Protein AF-A0A239JL31-F1 (afdb_monomer_lite)

Radius of gyration: 16.6 Å; chains: 1; bounding box: 35×35×47 Å

Structure (mmCIF, N/CA/C/O backbone):
data_AF-A0A239JL31-F1
#
_entry.id   AF-A0A239JL31-F1
#
loop_
_atom_site.group_PDB
_atom_site.id
_atom_site.type_symbol
_atom_site.label_atom_id
_atom_site.label_alt_id
_atom_site.label_comp_id
_atom_site.label_asym_id
_atom_site.label_entity_id
_atom_site.label_seq_id
_atom_site.pdbx_PDB_ins_code
_atom_site.Cartn_x
_atom_site.Cartn_y
_atom_site.Cartn_z
_atom_site.occupancy
_atom_site.B_iso_or_equiv
_atom_site.auth_seq_id
_atom_site.auth_comp_id
_atom_site.auth_asym_id
_atom_site.auth_atom_id
_atom_site.pdbx_PDB_model_num
ATOM 1 N N . MET A 1 1 ? -2.073 -20.839 -7.537 1.00 68.88 1 MET A N 1
ATOM 2 C CA . MET A 1 1 ? -1.335 -20.391 -8.738 1.00 68.88 1 MET A CA 1
ATOM 3 C C . MET A 1 1 ? -0.111 -21.262 -8.940 1.00 68.88 1 MET A C 1
ATOM 5 O O . MET A 1 1 ? 0.492 -21.669 -7.956 1.00 68.88 1 MET A O 1
ATOM 9 N N . ARG A 1 2 ? 0.244 -21.557 -10.190 1.00 92.19 2 ARG A N 1
ATOM 10 C CA . ARG A 1 2 ? 1.502 -22.220 -10.561 1.00 92.19 2 ARG A CA 1
ATOM 11 C C . ARG A 1 2 ? 2.480 -21.156 -11.073 1.00 92.19 2 ARG A C 1
ATOM 13 O O . ARG A 1 2 ? 2.020 -20.283 -11.803 1.00 92.19 2 ARG A O 1
ATOM 20 N N . PRO A 1 3 ? 3.792 -21.239 -10.789 1.00 88.50 3 PRO A N 1
ATOM 21 C CA . PRO A 1 3 ? 4.762 -20.226 -11.224 1.00 88.50 3 PRO A CA 1
ATOM 22 C C . PRO A 1 3 ? 4.731 -19.922 -12.727 1.00 88.50 3 PRO A C 1
ATOM 24 O O . PRO A 1 3 ? 4.846 -18.769 -13.118 1.00 88.50 3 PRO A O 1
ATOM 27 N N . ALA A 1 4 ? 4.481 -20.932 -13.567 1.00 91.69 4 ALA A N 1
ATOM 28 C CA . ALA A 1 4 ? 4.377 -20.762 -15.017 1.00 91.69 4 ALA A CA 1
ATOM 29 C C . ALA A 1 4 ? 3.280 -19.772 -15.455 1.00 91.69 4 ALA A C 1
ATOM 31 O O . ALA A 1 4 ? 3.393 -19.186 -16.521 1.00 91.69 4 ALA A O 1
ATOM 32 N N . GLN A 1 5 ? 2.240 -19.559 -14.639 1.00 90.44 5 GLN A N 1
ATOM 33 C CA . GLN A 1 5 ? 1.169 -18.601 -14.943 1.00 90.44 5 GLN A CA 1
ATOM 34 C C . GLN A 1 5 ? 1.622 -17.141 -14.810 1.00 90.44 5 GLN A C 1
ATOM 36 O O . GLN A 1 5 ? 0.952 -16.259 -15.322 1.00 90.44 5 GLN A O 1
ATOM 41 N N . LEU A 1 6 ? 2.739 -16.880 -14.122 1.00 85.44 6 LEU A N 1
ATOM 42 C CA . LEU A 1 6 ? 3.312 -15.538 -13.976 1.00 85.44 6 LEU A CA 1
ATOM 43 C C . LEU A 1 6 ? 4.224 -15.154 -15.150 1.00 85.44 6 LEU A C 1
ATOM 45 O O . LEU A 1 6 ? 4.672 -14.016 -15.218 1.00 85.44 6 LEU A O 1
ATOM 49 N N . LEU A 1 7 ? 4.535 -16.109 -16.032 1.00 87.56 7 LEU A N 1
ATOM 50 C CA . LEU A 1 7 ? 5.390 -15.920 -17.208 1.00 87.56 7 LEU A CA 1
ATOM 51 C C . LEU A 1 7 ? 4.572 -15.781 -18.499 1.00 87.56 7 LEU A C 1
ATOM 53 O O . LEU A 1 7 ? 5.129 -15.884 -19.589 1.00 87.56 7 LEU A O 1
ATOM 57 N N . ASP A 1 8 ? 3.256 -15.618 -18.370 1.00 91.75 8 ASP A N 1
ATOM 58 C CA . ASP A 1 8 ? 2.365 -15.396 -19.500 1.00 91.75 8 ASP A CA 1
ATOM 59 C C . ASP A 1 8 ? 2.716 -14.051 -20.167 1.00 91.75 8 ASP A C 1
ATOM 61 O O . ASP A 1 8 ? 2.673 -13.021 -19.487 1.00 91.75 8 ASP A O 1
ATOM 65 N N . PRO A 1 9 ? 3.098 -14.036 -21.459 1.00 91.00 9 PRO A N 1
ATOM 66 C CA . PRO A 1 9 ? 3.482 -12.809 -22.153 1.00 91.00 9 PRO A CA 1
ATOM 67 C C . PRO A 1 9 ? 2.319 -11.827 -22.349 1.00 91.00 9 PRO A C 1
ATOM 69 O O . PRO A 1 9 ? 2.578 -10.662 -22.640 1.00 91.00 9 PRO A O 1
ATOM 72 N N . ASP A 1 10 ? 1.066 -12.267 -22.185 1.00 94.44 10 ASP A N 1
ATOM 73 C CA . ASP A 1 10 ? -0.110 -11.396 -22.274 1.00 94.44 10 ASP A CA 1
ATOM 74 C C . ASP A 1 10 ? -0.361 -10.608 -20.970 1.00 94.44 10 ASP A C 1
ATOM 76 O O . ASP A 1 10 ? -1.219 -9.720 -20.924 1.00 94.44 10 ASP A O 1
ATOM 80 N N . LEU A 1 11 ? 0.376 -10.911 -19.893 1.00 93.31 11 LEU A N 1
ATOM 81 C CA . LEU A 1 11 ? 0.327 -10.170 -18.634 1.00 93.31 11 LEU A CA 1
ATOM 82 C C . LEU A 1 11 ? 1.332 -9.007 -18.625 1.00 93.31 11 LEU A C 1
ATOM 84 O O . LEU A 1 11 ? 2.414 -9.111 -19.204 1.00 93.31 11 LEU A O 1
ATOM 88 N N . PRO A 1 12 ? 1.026 -7.907 -17.911 1.00 95.00 12 PRO A N 1
ATOM 89 C CA . PRO A 1 12 ? 1.979 -6.820 -17.743 1.00 95.00 12 PRO A CA 1
ATOM 90 C C . PRO A 1 12 ? 3.222 -7.299 -16.991 1.00 95.00 12 PRO A C 1
ATOM 92 O O . PRO A 1 12 ? 3.140 -8.082 -16.038 1.00 95.00 12 PRO A O 1
ATOM 95 N N . THR A 1 13 ? 4.377 -6.751 -17.361 1.00 94.50 13 THR A N 1
ATOM 96 C CA . THR A 1 13 ? 5.593 -6.911 -16.561 1.00 94.50 13 THR A CA 1
ATOM 97 C C . THR A 1 13 ? 5.389 -6.324 -15.163 1.00 94.50 13 THR A C 1
ATOM 99 O O . THR A 1 13 ? 4.556 -5.439 -14.954 1.00 94.50 13 THR A O 1
ATOM 102 N N . LEU A 1 14 ? 6.188 -6.752 -14.178 1.00 94.31 14 LEU A N 1
ATOM 103 C CA . LEU A 1 14 ? 6.102 -6.190 -12.823 1.00 94.31 14 LEU A CA 1
ATOM 104 C C . LEU A 1 14 ? 6.302 -4.658 -12.814 1.00 94.31 14 LEU A C 1
ATOM 106 O O . LEU A 1 14 ? 5.670 -3.944 -12.034 1.00 94.31 14 LEU A O 1
ATOM 110 N N . PHE A 1 15 ? 7.129 -4.148 -13.724 1.00 96.12 15 PHE A N 1
ATOM 111 C CA . PHE A 1 15 ? 7.358 -2.719 -13.904 1.00 96.12 15 PHE A CA 1
ATOM 112 C C . PHE A 1 15 ? 6.102 -1.981 -14.399 1.00 96.12 15 PHE A C 1
ATOM 114 O O . PHE A 1 15 ? 5.699 -0.978 -13.814 1.00 96.12 15 PHE A O 1
ATOM 121 N N . GLU A 1 16 ? 5.429 -2.488 -15.431 1.00 96.75 16 GLU A N 1
ATOM 122 C CA . GLU A 1 16 ? 4.181 -1.895 -15.945 1.00 96.75 16 GLU A CA 1
ATOM 123 C C . GLU A 1 16 ? 3.022 -2.053 -14.953 1.00 96.75 16 GLU A C 1
ATOM 125 O O . GLU A 1 16 ? 2.185 -1.159 -14.786 1.00 96.75 16 GLU A 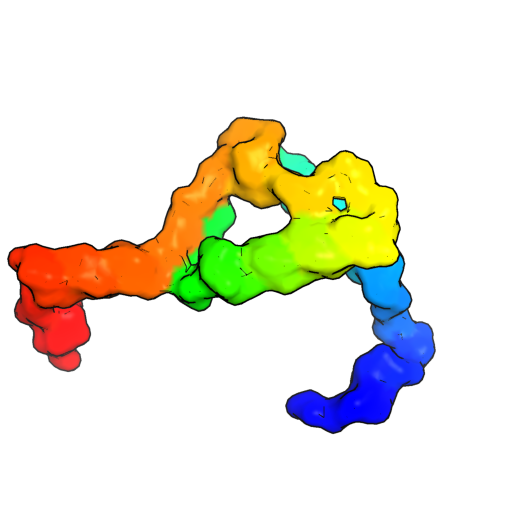O 1
ATOM 130 N N . PHE A 1 17 ? 2.990 -3.181 -14.244 1.00 96.19 17 PHE A N 1
ATOM 131 C CA . PHE A 1 17 ? 1.998 -3.449 -13.216 1.00 96.19 17 PHE A CA 1
ATOM 132 C C . PHE A 1 17 ? 2.117 -2.460 -12.052 1.00 96.19 17 PHE A C 1
ATOM 134 O O . PHE A 1 17 ? 1.119 -1.877 -11.628 1.00 96.19 17 PHE A O 1
ATOM 141 N N . THR A 1 18 ? 3.336 -2.198 -11.574 1.00 97.12 18 THR A N 1
ATOM 142 C CA . THR A 1 18 ? 3.564 -1.223 -10.497 1.00 97.12 18 THR A CA 1
ATOM 143 C C . THR A 1 18 ? 3.208 0.208 -10.914 1.00 97.12 18 THR A C 1
ATOM 145 O O . THR A 1 18 ? 2.579 0.915 -10.126 1.00 97.12 18 THR A O 1
ATOM 148 N N . GLN A 1 19 ? 3.467 0.609 -12.164 1.00 97.38 19 GLN A N 1
ATOM 149 C CA . GLN A 1 19 ? 2.981 1.892 -12.701 1.00 97.38 19 GLN A CA 1
ATOM 150 C C . GLN A 1 19 ? 1.449 1.973 -12.750 1.00 97.38 19 GLN A C 1
ATOM 152 O O . GLN A 1 19 ? 0.857 3.013 -12.437 1.00 97.38 19 GLN A O 1
ATOM 157 N N . SER A 1 20 ? 0.791 0.871 -13.116 1.00 97.56 20 SER A N 1
ATOM 158 C CA . SER A 1 20 ? -0.672 0.787 -13.151 1.00 97.56 20 SER A CA 1
ATOM 159 C C . SER A 1 20 ? -1.273 0.931 -11.751 1.00 97.56 20 SER A C 1
ATOM 161 O O . SER A 1 20 ? -2.243 1.672 -11.573 1.00 97.56 20 SER A O 1
ATOM 163 N N . ILE A 1 21 ? -0.660 0.306 -10.737 1.00 96.75 21 ILE A N 1
ATOM 164 C CA . ILE A 1 21 ? -1.061 0.488 -9.336 1.00 96.75 21 ILE A CA 1
ATOM 165 C C . ILE A 1 21 ? -0.843 1.940 -8.895 1.00 96.75 21 ILE A C 1
ATOM 167 O O . ILE A 1 21 ? -1.755 2.536 -8.327 1.00 96.75 21 ILE A O 1
ATOM 171 N N . GLY A 1 22 ? 0.315 2.541 -9.189 1.00 95.88 22 GLY A N 1
ATOM 172 C CA . GLY A 1 22 ? 0.584 3.947 -8.862 1.00 95.88 22 GLY A CA 1
ATOM 173 C C . GLY A 1 22 ? -0.442 4.902 -9.484 1.00 95.88 22 GLY A C 1
ATOM 174 O O . GLY A 1 22 ? -0.961 5.795 -8.815 1.00 95.88 22 GLY A O 1
ATOM 175 N N . THR A 1 23 ? -0.824 4.657 -10.739 1.00 96.62 23 THR A N 1
ATOM 176 C CA . THR A 1 23 ? -1.883 5.411 -11.432 1.00 96.62 23 THR A CA 1
ATOM 177 C C . THR A 1 23 ? -3.237 5.266 -10.740 1.00 96.62 23 THR A C 1
ATOM 179 O O . THR A 1 23 ? -3.970 6.248 -10.597 1.00 96.62 23 THR A O 1
ATOM 182 N N . LEU A 1 24 ? -3.580 4.053 -10.298 1.00 96.69 24 LEU A N 1
ATOM 183 C CA . LEU A 1 24 ? -4.816 3.789 -9.566 1.00 96.69 24 LEU A CA 1
ATOM 184 C C . LEU A 1 24 ? -4.829 4.514 -8.217 1.00 96.69 24 LEU A C 1
ATOM 186 O O . LEU A 1 24 ? -5.811 5.189 -7.911 1.00 96.69 24 LEU A O 1
ATOM 190 N N . ILE A 1 25 ? -3.737 4.431 -7.453 1.00 95.62 25 ILE A N 1
ATOM 191 C CA . ILE A 1 25 ? -3.610 5.099 -6.152 1.00 95.62 25 ILE A CA 1
ATOM 192 C C . ILE A 1 25 ? -3.769 6.608 -6.317 1.00 95.62 25 ILE A C 1
ATOM 194 O O . ILE A 1 25 ? -4.588 7.211 -5.627 1.00 95.62 25 ILE A O 1
ATOM 198 N N . ASN A 1 26 ? -3.064 7.212 -7.276 1.00 94.69 26 ASN A N 1
ATOM 199 C CA . ASN A 1 26 ? -3.159 8.648 -7.536 1.00 94.69 26 ASN A CA 1
ATOM 200 C C . ASN A 1 26 ? -4.573 9.073 -7.940 1.00 94.69 26 ASN A C 1
ATOM 202 O O . ASN A 1 26 ? -5.068 10.086 -7.457 1.00 94.69 26 ASN A O 1
ATOM 206 N N . ARG A 1 27 ? -5.252 8.285 -8.782 1.00 96.56 27 ARG A N 1
ATOM 207 C CA . ARG A 1 27 ? -6.634 8.568 -9.196 1.00 96.56 27 ARG A CA 1
ATOM 208 C C . ARG A 1 27 ? -7.613 8.553 -8.020 1.00 96.56 27 ARG A C 1
ATOM 210 O O . ARG A 1 27 ? -8.598 9.281 -8.054 1.00 96.56 27 ARG A O 1
ATOM 217 N N . TRP A 1 28 ? -7.385 7.686 -7.039 1.00 95.31 28 TRP A N 1
ATOM 218 C CA . TRP A 1 28 ? -8.293 7.486 -5.906 1.00 95.31 28 TRP A CA 1
ATOM 219 C C . TRP A 1 28 ? -7.915 8.335 -4.691 1.00 95.31 28 TRP A C 1
ATOM 221 O O . TRP A 1 28 ? -8.668 8.376 -3.724 1.00 95.31 28 TRP A O 1
ATOM 231 N N . SER A 1 29 ? -6.768 9.013 -4.732 1.00 94.38 29 SER A N 1
ATOM 232 C CA . SER A 1 29 ? -6.325 9.902 -3.660 1.00 94.38 29 SER A CA 1
ATOM 233 C C . SER A 1 29 ? -7.114 11.222 -3.678 1.00 94.38 29 SER A C 1
ATOM 235 O O . SER A 1 29 ? -7.382 11.747 -4.761 1.00 94.38 29 SER A O 1
ATOM 237 N N . PRO A 1 30 ? -7.442 11.812 -2.511 1.00 95.88 30 PRO A N 1
ATOM 238 C CA . PRO A 1 30 ? -7.206 11.299 -1.156 1.00 95.88 30 PRO A CA 1
ATOM 239 C C . PRO A 1 30 ? -8.256 10.252 -0.724 1.00 95.88 30 PRO A C 1
ATOM 241 O O . PRO A 1 30 ? -9.451 10.439 -0.947 1.00 95.88 30 PRO A O 1
ATOM 244 N N . THR A 1 31 ? -7.833 9.172 -0.055 1.00 96.31 31 THR A N 1
ATOM 245 C CA . THR A 1 31 ? -8.729 8.102 0.436 1.00 96.31 31 THR A CA 1
ATOM 246 C C . THR A 1 31 ? -8.235 7.419 1.723 1.00 96.31 31 THR A C 1
ATOM 248 O O . THR A 1 31 ? -7.114 7.652 2.176 1.00 96.31 31 THR A O 1
ATOM 251 N N . ILE A 1 32 ? -9.081 6.569 2.321 1.00 97.12 32 ILE A N 1
ATOM 252 C CA . ILE A 1 32 ? -8.733 5.661 3.426 1.00 97.12 32 ILE A CA 1
ATOM 253 C C . ILE A 1 32 ? -8.516 4.258 2.845 1.00 97.12 32 ILE A C 1
ATOM 255 O O . ILE A 1 32 ? -9.471 3.517 2.596 1.00 97.12 32 ILE A O 1
ATOM 259 N N . TRP A 1 33 ? -7.259 3.866 2.652 1.00 96.50 33 TRP A N 1
ATOM 260 C CA . TRP A 1 33 ? -6.920 2.520 2.195 1.00 96.50 33 TRP A CA 1
ATOM 261 C C . TRP A 1 33 ? -7.219 1.508 3.296 1.00 96.50 33 TRP A C 1
ATOM 263 O O . TRP A 1 33 ? -6.672 1.596 4.395 1.00 96.50 33 TRP A O 1
ATOM 273 N N . THR A 1 34 ? -8.110 0.564 3.000 1.00 96.88 34 THR A N 1
ATOM 274 C CA . THR A 1 34 ? -8.596 -0.417 3.970 1.00 96.88 34 THR A CA 1
ATOM 275 C C . THR A 1 34 ? -8.397 -1.832 3.456 1.00 96.88 34 THR A C 1
ATOM 277 O O . THR A 1 34 ? -8.734 -2.131 2.312 1.00 96.88 34 THR A O 1
ATOM 280 N N . GLY A 1 35 ? -7.902 -2.713 4.320 1.00 96.19 35 GLY A N 1
ATOM 281 C CA . GLY A 1 35 ? -7.749 -4.135 4.034 1.00 96.19 35 GLY A CA 1
ATOM 282 C C . GLY A 1 35 ? -7.694 -4.968 5.311 1.00 96.19 35 GLY A C 1
ATOM 283 O O . GLY A 1 35 ? -7.939 -4.469 6.411 1.00 96.19 35 GLY A O 1
ATOM 284 N N . PHE A 1 36 ? -7.397 -6.258 5.169 1.00 97.50 36 PHE A N 1
ATOM 285 C CA . PHE A 1 36 ? -7.322 -7.201 6.284 1.00 97.50 36 PHE A CA 1
ATOM 286 C C . PHE A 1 36 ? -5.879 -7.663 6.467 1.00 97.50 36 PHE A C 1
ATOM 288 O O . PHE A 1 36 ? -5.360 -8.373 5.610 1.00 97.50 36 PHE A O 1
ATOM 295 N N . ASN A 1 37 ? -5.227 -7.258 7.565 1.00 97.38 37 ASN A N 1
ATOM 296 C CA . ASN A 1 37 ? -3.776 -7.405 7.743 1.00 97.38 37 ASN A CA 1
ATOM 297 C C . ASN A 1 37 ? -2.947 -6.713 6.638 1.00 97.38 37 ASN A C 1
ATOM 299 O O . ASN A 1 37 ? -1.772 -7.032 6.436 1.00 97.38 37 ASN A O 1
ATOM 303 N N . SER A 1 38 ? -3.551 -5.764 5.921 1.00 96.38 38 SER A N 1
ATOM 304 C CA . SER A 1 38 ? -2.954 -5.127 4.753 1.00 96.38 38 SER A CA 1
ATOM 305 C C . SER A 1 38 ? -1.780 -4.233 5.110 1.00 96.38 38 SER A C 1
ATOM 307 O O . SER A 1 38 ? -0.828 -4.153 4.342 1.00 96.38 38 SER A O 1
ATOM 309 N N . ILE A 1 39 ? -1.784 -3.614 6.295 1.00 95.94 39 ILE A N 1
ATOM 310 C CA .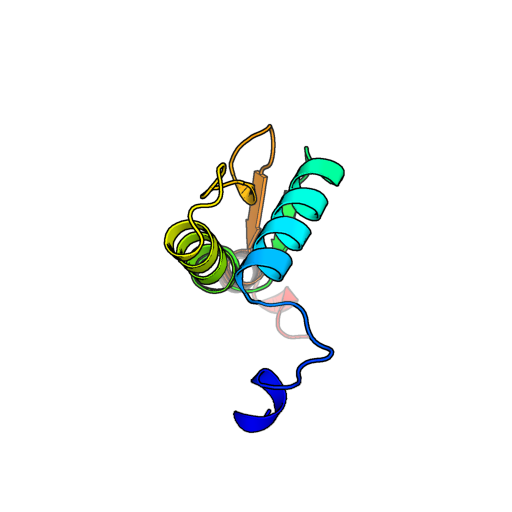 ILE A 1 39 ? -0.672 -2.750 6.715 1.00 95.94 39 ILE A CA 1
ATOM 311 C C . ILE A 1 39 ? 0.616 -3.564 6.881 1.00 95.94 39 ILE A C 1
ATOM 313 O O . ILE A 1 39 ? 1.694 -3.084 6.545 1.00 95.94 39 ILE A O 1
ATOM 317 N N . ARG A 1 40 ? 0.515 -4.790 7.412 1.00 96.12 40 ARG A N 1
ATOM 318 C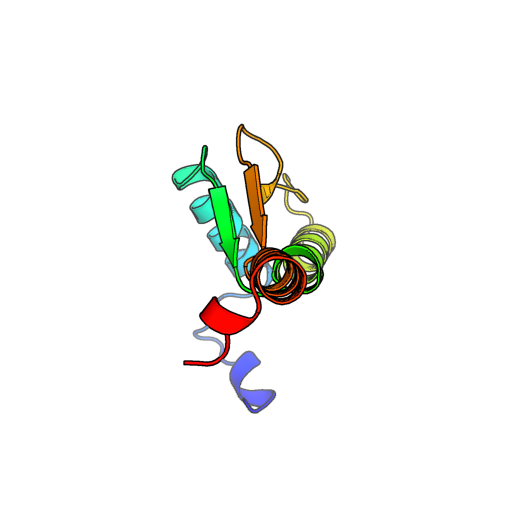 CA . ARG A 1 40 ? 1.675 -5.651 7.701 1.00 96.12 40 ARG A CA 1
ATOM 319 C C . ARG A 1 40 ? 2.050 -6.580 6.547 1.00 96.12 40 ARG A C 1
ATOM 321 O O . ARG A 1 40 ? 3.100 -7.212 6.622 1.00 96.12 40 ARG A O 1
ATOM 328 N N . PHE A 1 41 ? 1.197 -6.703 5.531 1.00 96.44 41 PHE A N 1
ATOM 329 C CA . PHE A 1 41 ? 1.412 -7.601 4.401 1.00 96.44 41 PHE A CA 1
ATOM 330 C C . PHE A 1 41 ? 1.371 -6.854 3.066 1.00 96.44 41 PHE A C 1
ATOM 332 O O . PHE A 1 41 ? 2.428 -6.555 2.515 1.00 96.44 41 PHE A O 1
ATOM 339 N N . ASP A 1 42 ? 0.178 -6.529 2.563 1.00 96.56 42 ASP A N 1
ATOM 340 C CA . ASP A 1 42 ? -0.028 -5.944 1.235 1.00 96.56 42 ASP A CA 1
ATOM 341 C C . ASP A 1 42 ? 0.774 -4.655 1.029 1.00 96.56 42 ASP A C 1
ATOM 343 O O . ASP A 1 42 ? 1.411 -4.479 -0.006 1.00 96.56 42 ASP A O 1
ATOM 347 N N . GLU A 1 43 ? 0.795 -3.768 2.023 1.00 95.19 43 GLU A N 1
ATOM 348 C CA . GLU A 1 43 ? 1.525 -2.505 1.939 1.00 95.19 43 GLU A CA 1
ATOM 349 C C . GLU A 1 43 ? 3.040 -2.691 1.952 1.00 95.19 43 GLU A C 1
ATOM 351 O O . GLU A 1 43 ? 3.734 -2.007 1.204 1.00 95.19 43 GLU A O 1
ATOM 356 N N . GLU A 1 44 ? 3.571 -3.613 2.757 1.00 96.56 44 GLU A N 1
ATOM 357 C CA . GLU A 1 44 ? 5.011 -3.902 2.748 1.00 96.56 44 GLU A CA 1
ATOM 358 C C . GLU A 1 44 ? 5.425 -4.559 1.426 1.00 96.56 44 GLU A C 1
ATOM 360 O O . GLU A 1 44 ? 6.455 -4.205 0.847 1.00 96.56 44 GLU A O 1
ATOM 365 N N . MET A 1 45 ? 4.587 -5.456 0.894 1.00 96.75 45 MET A N 1
ATOM 366 C CA . MET A 1 45 ? 4.789 -6.046 -0.428 1.00 96.75 45 MET A CA 1
ATOM 367 C C . MET A 1 45 ? 4.761 -4.972 -1.522 1.00 96.75 45 MET A C 1
ATOM 369 O O . MET A 1 45 ? 5.621 -4.971 -2.402 1.00 96.75 45 MET A O 1
ATOM 373 N N . LEU A 1 46 ? 3.813 -4.033 -1.453 1.00 96.44 46 LEU A N 1
ATOM 374 C CA . LEU A 1 46 ? 3.690 -2.940 -2.412 1.00 96.44 46 LEU A CA 1
ATOM 375 C C . LEU A 1 46 ? 4.886 -1.985 -2.344 1.00 96.44 46 LEU A C 1
ATOM 377 O O . LEU A 1 46 ? 5.449 -1.650 -3.384 1.00 96.44 46 LEU A O 1
ATOM 381 N N . ARG A 1 47 ? 5.323 -1.596 -1.140 1.00 96.50 47 ARG A N 1
ATOM 382 C CA . ARG A 1 47 ? 6.525 -0.768 -0.949 1.00 96.50 47 ARG A CA 1
ATOM 383 C C . ARG A 1 47 ? 7.759 -1.445 -1.526 1.00 96.50 47 ARG A C 1
ATOM 385 O O . ARG A 1 47 ? 8.526 -0.804 -2.239 1.00 96.50 47 ARG A O 1
ATOM 392 N N . GLN A 1 48 ? 7.936 -2.740 -1.263 1.00 97.81 48 GLN A N 1
ATOM 393 C CA . GLN A 1 48 ? 9.066 -3.489 -1.802 1.00 97.81 48 GLN A CA 1
ATOM 394 C C . GLN A 1 48 ? 8.999 -3.589 -3.331 1.00 97.81 48 GLN A C 1
ATOM 396 O O . GLN A 1 48 ? 10.016 -3.397 -3.998 1.00 97.81 48 GLN A O 1
ATOM 401 N N . ALA A 1 49 ? 7.814 -3.833 -3.898 1.00 97.31 49 ALA A N 1
ATOM 402 C CA . ALA A 1 49 ? 7.619 -3.869 -5.344 1.00 97.31 49 ALA A CA 1
ATOM 403 C C . ALA A 1 49 ? 7.929 -2.509 -5.988 1.00 97.31 49 ALA A C 1
ATOM 405 O O . ALA A 1 49 ? 8.640 -2.451 -6.990 1.00 97.31 49 ALA A O 1
ATOM 406 N N . PHE A 1 50 ? 7.460 -1.410 -5.398 1.00 97.69 50 PHE A N 1
ATOM 407 C CA . PHE A 1 50 ? 7.757 -0.054 -5.860 1.00 97.69 50 PHE A CA 1
ATOM 408 C C . PHE A 1 50 ? 9.241 0.282 -5.757 1.00 97.69 50 PHE A C 1
ATOM 410 O O . PHE A 1 50 ? 9.802 0.826 -6.707 1.00 97.69 50 PHE A O 1
ATOM 417 N N . TYR A 1 51 ? 9.892 -0.107 -4.661 1.00 97.56 51 TYR A N 1
ATOM 418 C CA . TYR A 1 51 ? 11.329 0.069 -4.478 1.00 97.56 51 TYR A CA 1
ATOM 419 C C . TYR A 1 51 ? 12.140 -0.680 -5.547 1.00 97.56 51 TYR A C 1
ATOM 421 O O . TYR A 1 51 ? 12.984 -0.084 -6.212 1.00 97.56 51 TYR A O 1
ATOM 429 N N . GLN A 1 52 ? 11.847 -1.964 -5.775 1.00 97.81 52 GLN A N 1
ATOM 430 C CA . GLN A 1 52 ? 12.541 -2.786 -6.777 1.00 97.81 52 GLN A CA 1
ATOM 431 C C . GLN A 1 52 ? 12.336 -2.289 -8.213 1.00 97.81 52 GLN A C 1
ATOM 433 O O . GLN A 1 52 ? 13.210 -2.476 -9.055 1.00 97.81 52 GLN A O 1
ATOM 438 N N . ASN A 1 53 ? 11.198 -1.648 -8.487 1.00 97.62 53 ASN A N 1
ATOM 439 C CA . ASN A 1 53 ? 10.844 -1.122 -9.806 1.00 97.62 53 ASN A CA 1
ATOM 440 C C . ASN A 1 53 ? 11.092 0.389 -9.939 1.00 97.62 53 ASN A C 1
ATOM 442 O O . ASN A 1 53 ? 10.586 0.994 -10.885 1.00 97.62 53 ASN A O 1
ATOM 446 N N . LEU A 1 54 ? 11.847 0.991 -9.007 1.00 96.62 54 LEU A N 1
ATOM 447 C CA . LEU A 1 54 ? 12.249 2.405 -9.011 1.00 96.62 54 LEU A CA 1
ATOM 448 C C . LEU A 1 54 ? 11.074 3.372 -9.234 1.00 96.62 54 LEU A C 1
ATOM 450 O O . LEU A 1 54 ? 11.201 4.383 -9.926 1.00 96.62 54 LEU A O 1
ATOM 454 N N . GLN A 1 55 ? 9.912 3.041 -8.670 1.00 95.88 55 GLN A N 1
ATOM 455 C CA . GLN A 1 55 ? 8.724 3.879 -8.778 1.00 95.88 55 GLN A CA 1
ATOM 456 C C . GLN A 1 55 ? 8.906 5.169 -7.964 1.00 95.88 55 GLN A C 1
ATOM 458 O O . GLN A 1 55 ? 9.552 5.145 -6.913 1.00 95.88 55 GLN A O 1
ATOM 463 N N . PRO A 1 56 ? 8.329 6.297 -8.417 1.00 92.06 56 PRO A N 1
ATOM 464 C CA . PRO A 1 56 ? 8.594 7.606 -7.821 1.00 92.06 56 PRO A CA 1
ATOM 465 C C . PRO A 1 56 ? 8.065 7.742 -6.389 1.00 92.06 56 PRO A C 1
ATOM 467 O O . PRO A 1 56 ? 8.663 8.457 -5.591 1.00 92.06 56 PRO A O 1
ATOM 470 N N . ASP A 1 57 ? 6.966 7.056 -6.060 1.00 92.31 57 ASP A N 1
ATOM 471 C CA . ASP A 1 57 ? 6.243 7.239 -4.800 1.00 92.31 57 ASP A CA 1
ATOM 472 C C . ASP A 1 57 ? 6.104 5.899 -4.052 1.00 92.31 57 ASP A C 1
ATOM 474 O O . ASP A 1 57 ? 5.091 5.205 -4.118 1.00 92.31 57 ASP A O 1
ATOM 478 N N . ILE A 1 58 ? 7.168 5.495 -3.346 1.00 94.81 58 ILE A N 1
ATOM 479 C CA . ILE A 1 58 ? 7.250 4.185 -2.664 1.00 94.81 58 ILE A CA 1
ATOM 480 C C . ILE A 1 58 ? 6.159 4.033 -1.589 1.00 94.81 58 ILE A C 1
ATOM 482 O O . ILE A 1 58 ? 5.640 2.940 -1.375 1.00 94.81 58 ILE A O 1
ATOM 486 N N . PHE A 1 59 ? 5.778 5.132 -0.938 1.00 93.62 59 PHE A N 1
ATOM 487 C CA . PHE A 1 59 ? 4.775 5.164 0.130 1.00 93.62 59 PHE A CA 1
ATOM 488 C C . PHE A 1 59 ? 3.449 5.795 -0.344 1.00 93.62 59 PHE A C 1
ATOM 490 O O . PHE A 1 59 ? 2.788 6.509 0.412 1.00 93.62 59 PHE A O 1
ATOM 497 N N . ALA A 1 60 ? 3.047 5.544 -1.597 1.00 91.38 60 ALA A N 1
ATOM 498 C CA . ALA A 1 60 ? 1.899 6.193 -2.245 1.00 91.38 60 ALA A CA 1
ATOM 499 C C . ALA A 1 60 ? 0.575 6.117 -1.448 1.00 91.38 60 ALA A C 1
ATOM 501 O O . ALA A 1 60 ? -0.218 7.057 -1.458 1.00 91.38 60 ALA A O 1
ATOM 502 N N . THR A 1 61 ? 0.331 5.026 -0.713 1.00 92.31 61 THR A N 1
ATOM 503 C CA . THR A 1 61 ? -0.881 4.842 0.114 1.00 92.31 61 THR A CA 1
ATOM 504 C C . THR A 1 61 ? -0.864 5.634 1.430 1.00 92.31 61 THR A C 1
ATOM 506 O O . THR A 1 61 ? -1.874 5.684 2.128 1.00 92.31 61 THR A O 1
ATOM 509 N N . GLN A 1 62 ? 0.268 6.250 1.788 1.00 92.94 62 GLN A N 1
ATOM 510 C CA . GLN A 1 62 ? 0.466 7.024 3.023 1.00 92.94 62 GLN A CA 1
ATOM 511 C C . GLN A 1 62 ? 0.570 8.528 2.787 1.00 92.94 62 GLN A C 1
ATOM 513 O O . GLN A 1 62 ? 0.294 9.310 3.694 1.00 92.94 62 GLN A O 1
ATOM 518 N N . PHE A 1 63 ? 1.028 8.926 1.603 1.00 90.38 63 PHE A N 1
ATOM 519 C CA . PHE A 1 63 ? 1.196 10.325 1.233 1.00 90.38 63 PHE A CA 1
ATOM 520 C C . PHE A 1 63 ? -0.006 10.847 0.438 1.00 90.38 63 PHE A C 1
ATOM 522 O O . PHE A 1 63 ? -1.013 10.161 0.273 1.00 90.38 63 PHE A O 1
ATOM 529 N N . ASN A 1 64 ? 0.073 12.101 -0.012 1.00 90.38 64 ASN A N 1
ATOM 530 C CA . ASN A 1 64 ? -0.938 12.738 -0.865 1.00 90.38 64 ASN A CA 1
ATOM 531 C C . ASN A 1 64 ? -2.342 12.810 -0.231 1.00 90.38 64 ASN A C 1
ATOM 533 O O . ASN A 1 64 ? -3.360 12.717 -0.912 1.00 90.38 64 ASN A O 1
ATOM 537 N N . GLY A 1 65 ? -2.396 12.984 1.095 1.00 92.56 65 GLY A N 1
ATOM 538 C CA . GLY A 1 65 ? -3.650 13.078 1.849 1.00 92.56 65 GLY A CA 1
ATOM 539 C C . GLY A 1 65 ? -4.339 11.734 2.092 1.00 92.56 65 GLY A C 1
ATOM 540 O O . GLY A 1 65 ? -5.438 11.713 2.644 1.00 92.56 65 GLY A O 1
ATOM 541 N N . ASN A 1 66 ? -3.704 10.621 1.716 1.00 96.12 66 ASN A N 1
ATOM 542 C CA . ASN A 1 66 ? -4.205 9.294 2.027 1.00 96.12 66 ASN A CA 1
ATOM 543 C C . ASN A 1 66 ? -4.028 8.951 3.507 1.00 96.12 66 ASN A C 1
ATOM 545 O O . ASN A 1 66 ? -3.072 9.353 4.170 1.00 96.12 66 ASN A O 1
ATOM 549 N N . THR A 1 67 ? -4.951 8.145 4.014 1.00 96.38 67 THR A N 1
ATOM 550 C CA . THR A 1 67 ? -4.866 7.516 5.335 1.00 96.38 67 THR A CA 1
ATOM 551 C C . THR A 1 67 ? -5.136 6.021 5.200 1.00 96.38 67 THR A C 1
ATOM 553 O O . THR A 1 67 ? -5.437 5.528 4.112 1.00 96.38 67 THR A O 1
ATOM 556 N N . ARG A 1 68 ? -4.953 5.265 6.285 1.00 95.94 68 ARG A N 1
ATOM 557 C CA . ARG A 1 68 ? -4.957 3.800 6.246 1.00 95.94 68 ARG A CA 1
ATOM 558 C C . ARG A 1 68 ? -5.707 3.222 7.428 1.00 95.94 68 ARG A C 1
ATOM 560 O O . ARG A 1 68 ? -5.637 3.772 8.527 1.00 95.94 68 ARG A O 1
ATOM 567 N N . PHE A 1 69 ? -6.359 2.090 7.208 1.00 97.12 69 PHE A N 1
ATOM 568 C CA . PHE A 1 69 ? -7.091 1.365 8.231 1.00 97.12 69 PHE A CA 1
ATOM 569 C C . PHE A 1 69 ? -6.954 -0.147 8.032 1.00 97.12 69 PHE A C 1
ATOM 571 O O . PHE A 1 69 ? -7.066 -0.652 6.919 1.00 97.12 69 PHE A O 1
ATOM 578 N N . ASP A 1 70 ? -6.721 -0.882 9.118 1.00 97.56 70 ASP A N 1
ATOM 579 C CA . ASP A 1 70 ? -6.569 -2.336 9.076 1.00 97.56 70 ASP A CA 1
ATOM 580 C C . ASP A 1 70 ? -7.682 -3.018 9.869 1.00 97.56 70 ASP A C 1
ATOM 582 O O . ASP A 1 70 ? -7.793 -2.868 11.093 1.00 97.56 70 ASP A O 1
ATOM 586 N N . VAL A 1 71 ? -8.496 -3.797 9.159 1.00 97.31 71 VAL A N 1
ATOM 587 C CA . VAL A 1 71 ? -9.665 -4.476 9.719 1.00 97.31 71 VAL A CA 1
ATOM 588 C C . VAL A 1 71 ? -9.263 -5.550 10.727 1.00 97.31 71 VAL A C 1
ATOM 590 O O . VAL A 1 71 ? -9.982 -5.745 11.703 1.00 97.31 71 VAL A O 1
ATOM 593 N N . LEU A 1 72 ? -8.114 -6.217 10.566 1.00 96.94 72 LEU A N 1
ATOM 594 C CA . LEU A 1 72 ? -7.670 -7.233 11.526 1.00 96.94 72 LEU A CA 1
ATOM 595 C C . LEU A 1 72 ? -7.345 -6.593 12.881 1.00 96.94 72 LEU A C 1
ATOM 597 O O . LEU A 1 72 ? -7.699 -7.127 13.930 1.00 96.94 72 LEU A O 1
ATOM 601 N N . THR A 1 73 ? -6.717 -5.415 12.868 1.00 96.56 73 THR A N 1
ATOM 602 C CA . THR A 1 73 ? -6.438 -4.671 14.106 1.00 96.56 73 THR A CA 1
ATOM 603 C C . THR A 1 73 ? -7.736 -4.215 14.773 1.00 96.56 73 THR A C 1
ATOM 605 O O . THR A 1 73 ? -7.887 -4.353 15.988 1.00 96.56 73 THR A O 1
ATOM 608 N N . ALA A 1 74 ? -8.699 -3.733 13.983 1.00 96.00 74 ALA A N 1
ATOM 609 C CA . ALA A 1 74 ? -10.019 -3.366 14.487 1.00 96.00 74 ALA A CA 1
ATOM 610 C C . ALA A 1 74 ? -10.770 -4.569 15.077 1.00 96.00 74 ALA A C 1
ATOM 612 O O . ALA A 1 74 ? -11.350 -4.457 16.153 1.00 96.00 74 ALA A O 1
ATOM 613 N N . LEU A 1 75 ? -10.701 -5.734 14.429 1.00 96.38 75 LEU A N 1
ATOM 614 C CA . LEU A 1 75 ? -11.294 -6.972 14.925 1.00 96.38 75 LEU A CA 1
ATOM 615 C C . LEU A 1 75 ? -10.711 -7.369 16.284 1.00 96.38 75 LEU A C 1
ATOM 617 O O . LEU A 1 75 ? -11.471 -7.689 17.193 1.00 96.38 75 LEU A O 1
ATOM 621 N N . TYR A 1 76 ? -9.386 -7.305 16.458 1.00 96.31 76 TYR A N 1
ATOM 622 C CA . TYR A 1 76 ? -8.764 -7.581 17.756 1.00 96.31 76 TYR A CA 1
ATOM 623 C C . TYR A 1 76 ? -9.185 -6.582 18.837 1.00 96.31 76 TYR A C 1
ATOM 625 O O . TYR A 1 76 ? -9.399 -6.983 19.981 1.00 96.31 76 TYR A O 1
ATOM 633 N N . ALA A 1 77 ? -9.352 -5.305 18.486 1.00 96.69 77 ALA A N 1
ATOM 634 C CA . ALA A 1 77 ? -9.864 -4.303 19.415 1.00 96.69 77 ALA A CA 1
ATOM 635 C C . ALA A 1 77 ? -11.310 -4.613 19.841 1.00 96.69 77 ALA A C 1
ATOM 637 O O . ALA A 1 77 ? -11.608 -4.614 21.034 1.00 96.69 77 ALA A O 1
ATOM 638 N N . VAL A 1 78 ? -12.191 -4.954 18.893 1.00 96.81 78 VAL A N 1
ATOM 639 C CA . VAL A 1 78 ? -13.580 -5.347 19.193 1.00 96.81 78 VAL A CA 1
ATOM 640 C C . VAL A 1 78 ? -13.616 -6.633 20.012 1.00 96.81 78 VAL A C 1
ATOM 642 O O . VAL A 1 78 ? -14.338 -6.699 20.999 1.00 96.81 78 VAL A O 1
ATOM 645 N N . TRP A 1 79 ? -12.805 -7.631 19.670 1.00 96.12 79 TRP A N 1
ATOM 646 C CA . TRP A 1 79 ? -12.705 -8.872 20.436 1.00 96.12 79 TRP A CA 1
ATOM 647 C C . TRP A 1 79 ? -12.271 -8.621 21.887 1.00 96.12 79 TRP A C 1
ATOM 649 O O . TRP A 1 79 ? -12.821 -9.224 22.805 1.00 96.12 79 TRP A O 1
ATOM 659 N N . HIS A 1 80 ? -11.333 -7.697 22.111 1.00 96.62 80 HIS A N 1
ATOM 660 C CA . HIS A 1 80 ? -10.874 -7.337 23.451 1.00 96.62 80 HIS A CA 1
ATOM 661 C C . HIS A 1 80 ? -11.915 -6.532 24.246 1.00 96.62 80 HIS A C 1
ATOM 663 O O . HIS A 1 80 ? -12.104 -6.779 25.435 1.00 96.62 80 HIS A O 1
ATOM 669 N N . SER A 1 81 ? -12.587 -5.565 23.614 1.00 96.88 81 SER A N 1
ATOM 670 C CA . SER A 1 81 ? -13.499 -4.641 24.302 1.00 96.88 81 SER A CA 1
ATOM 671 C C . SER A 1 81 ? -14.946 -5.136 24.394 1.00 96.88 81 SER A C 1
ATOM 673 O O . SER A 1 81 ? -15.636 -4.825 25.362 1.00 96.88 81 SER A O 1
ATOM 675 N N . GLN A 1 82 ? -15.428 -5.862 23.385 1.00 95.50 82 GLN A N 1
ATOM 676 C CA . GLN A 1 82 ? -16.815 -6.319 23.232 1.00 95.50 82 GLN A CA 1
ATOM 677 C C . GLN A 1 82 ? -16.867 -7.689 22.515 1.00 95.50 82 GLN A C 1
ATOM 679 O O . GLN A 1 82 ? -17.397 -7.793 21.405 1.00 95.50 82 GLN A O 1
ATOM 684 N N . PRO A 1 83 ? -16.357 -8.773 23.138 1.00 90.94 83 PRO A N 1
ATOM 685 C CA . PRO A 1 83 ? -16.220 -10.085 22.490 1.00 90.94 83 PRO A CA 1
ATOM 686 C C . PRO A 1 83 ? -17.540 -10.670 21.962 1.00 90.94 83 PRO A C 1
ATOM 688 O O . PRO A 1 83 ? -17.531 -11.400 20.973 1.00 90.94 83 PRO A O 1
ATOM 691 N N . ALA A 1 84 ? -18.678 -10.319 22.570 1.00 93.38 84 ALA A N 1
ATOM 692 C CA . ALA A 1 84 ? -20.004 -10.776 22.147 1.00 93.38 84 ALA A CA 1
ATOM 693 C C . ALA A 1 84 ? -20.400 -10.335 20.722 1.00 93.38 84 ALA A C 1
ATOM 695 O O . ALA A 1 84 ? -21.277 -10.948 20.130 1.00 93.38 84 ALA A O 1
ATOM 696 N N . LEU A 1 85 ? -19.771 -9.294 20.161 1.00 90.75 85 LEU A N 1
ATOM 697 C CA . LEU A 1 85 ? -20.034 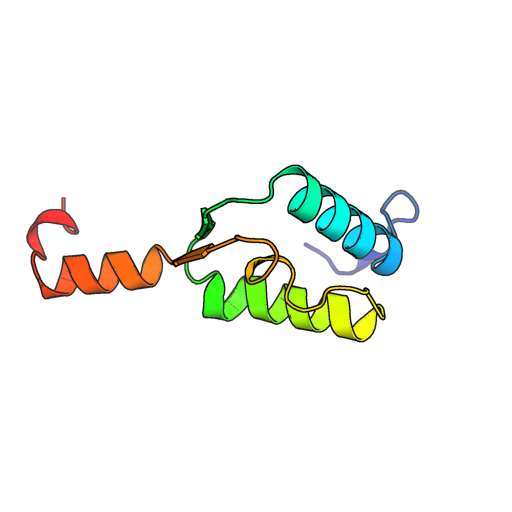-8.848 18.786 1.00 90.75 85 LEU A CA 1
ATOM 698 C C . LEU A 1 85 ? -19.276 -9.659 17.725 1.00 90.75 85 LEU A C 1
ATOM 700 O O . LEU A 1 85 ? -19.611 -9.579 16.547 1.00 90.75 85 LEU A O 1
ATOM 704 N N . VAL A 1 86 ? -18.236 -10.399 18.122 1.00 86.06 86 VAL A N 1
ATOM 705 C CA . VAL A 1 86 ? -17.387 -11.179 17.204 1.00 86.06 86 VAL A CA 1
ATOM 706 C C . VAL A 1 86 ? -17.876 -12.621 17.078 1.00 86.06 86 VAL A C 1
ATOM 708 O O . VAL A 1 86 ? -17.774 -13.213 16.008 1.00 86.06 86 VAL A O 1
ATOM 711 N N . PHE A 1 87 ? -18.411 -13.181 18.163 1.00 74.19 87 PHE A N 1
ATOM 712 C CA . PHE A 1 87 ? -18.985 -14.523 18.193 1.00 74.19 87 PHE A CA 1
ATOM 713 C C . PHE A 1 87 ? -20.509 -14.426 18.091 1.00 74.19 87 PHE A C 1
ATOM 715 O O . PHE A 1 87 ? -21.197 -14.405 19.112 1.00 74.19 87 PHE A O 1
ATOM 722 N N . VAL A 1 88 ? -21.009 -14.323 16.858 1.00 56.62 88 VAL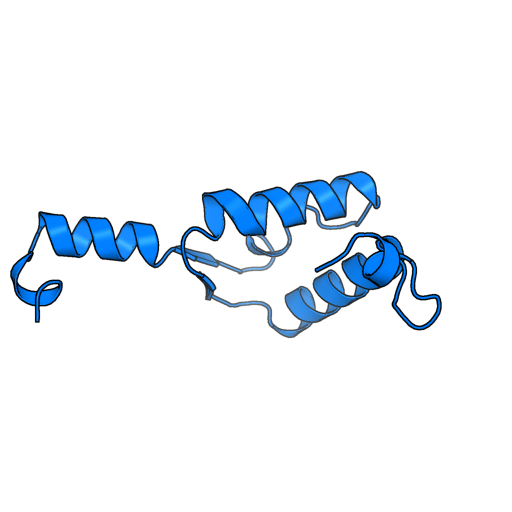 A N 1
ATOM 723 C CA . VAL A 1 88 ? -22.434 -14.497 16.527 1.00 56.62 88 VAL A CA 1
ATOM 724 C C . VAL A 1 88 ? -22.672 -15.930 16.072 1.00 56.62 88 VAL A C 1
ATOM 726 O O . VAL A 1 88 ? -21.823 -16.436 15.302 1.00 56.62 88 VAL A O 1
#

Secondary structure (DSSP, 8-state):
--GGGGG-TTSPPHHHHHHHH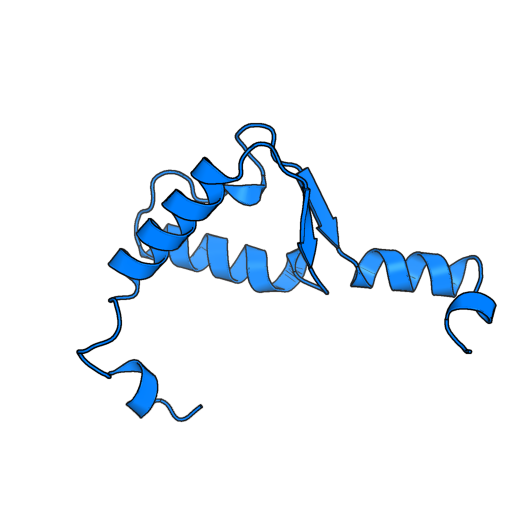HHHHHHH-S-EEEESSTTTTHHHHHHHHHHHTT-S-TTTTTSTT-EEEEHHHHHHHHHHH-GGGT--

InterPro domains:
  IPR012337 Ribonuclease H-like superfamily [SSF53098] (10-81)
  IPR036397 Ribonuclease H superfamily [G3DSA:3.30.420.10] (2-87)

pLDDT: mean 94.02, std 5.97, range [56.62, 97.81]

Organism: NCBI:txid74033

Sequence (88 aa):
MRPAQLLDPDLPTLFEFTQSIGTLINRWSPTIWTGFNSIRFDEEMLRQAFYQNLQPDIFATQFNGNTRFDVLTALYAVWHSQPALVFV

Foldseek 3Di:
DDPVVVVPPVDDDLLVVLVVVLVVLVVPPPEEAEDACCVVPVLVVSLVSCVVNVNPCSNSCPDRNHHYDHVNVVLVVCCVPPVVVVPD